Protein AF-A0A133VP17-F1 (afdb_monomer_lite)

Organism: NCBI:txid1698286

pLDDT: mean 90.92, std 6.32, range [64.12, 97.94]

Foldseek 3Di:
DVVVVVVVQQVCQVVPPPPGQFADKDFDFDFDDDPVDDTDTGTDDMDSYFDPDPCCQVPPPVQVVCQVVCVVVLVVQDDPPDGRRGSVVVVVSVCSVCVVVVNNVVRDD

Sequence (109 aa):
MVYENAEKLMKTLKEEVPPGMIGPIGIQGAVPIDEKDRPEFVIFDLSFRVPGDPAIGPTSPYLRYLDVKHEEEYAKFMPSNWKIKEPLDLSMMEIKRAIHEQKLEKIVT

InterPro domains:
  IPR009720 IMP biosynthesis enzyme PurP, C-terminal [PF06973] (2-109)

Secondary structure (DSSP, 8-state):
-HHHHHHHHHHHHHHHSTT---S--EEEEE----SSS----EEEEEESSS---TTHHHH-HHHHHHHHHHHHHHTTTSPTT----SHHHHHHHHHHHHHHTT-GGGT--

Structure (mmCIF, N/CA/C/O backbone):
data_AF-A0A133VP17-F1
#
_entry.id   AF-A0A133VP17-F1
#
loop_
_atom_site.group_PDB
_atom_site.id
_atom_site.type_symbol
_atom_site.label_atom_id
_atom_site.label_alt_id
_atom_site.label_comp_id
_atom_site.label_asym_id
_atom_site.label_entity_id
_atom_site.label_seq_id
_atom_site.pdbx_PDB_ins_code
_atom_site.Cartn_x
_atom_site.Cartn_y
_atom_site.Cartn_z
_atom_site.occupancy
_atom_site.B_iso_or_equiv
_atom_site.auth_seq_id
_atom_site.auth_comp_id
_atom_site.auth_asym_id
_atom_site.auth_atom_id
_atom_site.pdbx_PDB_model_num
ATOM 1 N N . MET A 1 1 ? 0.957 6.693 -15.774 1.00 71.56 1 MET A N 1
ATOM 2 C CA . MET A 1 1 ? 1.449 5.343 -16.143 1.00 71.56 1 MET A CA 1
ATOM 3 C C . MET A 1 1 ? 1.214 4.307 -15.041 1.00 71.56 1 MET A C 1
ATOM 5 O O . MET A 1 1 ? 0.286 3.531 -15.196 1.00 71.56 1 MET A O 1
ATOM 9 N N . VAL A 1 2 ? 1.955 4.285 -13.919 1.00 80.12 2 VAL A N 1
ATOM 10 C CA . VAL A 1 2 ? 1.751 3.237 -12.882 1.00 80.12 2 VAL A CA 1
ATOM 11 C C . VAL A 1 2 ? 0.390 3.360 -12.178 1.00 80.12 2 VAL A C 1
ATOM 13 O O . VAL A 1 2 ? -0.313 2.363 -12.051 1.00 80.12 2 VAL A O 1
ATOM 16 N N . TYR A 1 3 ? -0.027 4.576 -11.801 1.00 84.62 3 TYR A N 1
ATOM 17 C CA . TYR A 1 3 ? -1.345 4.812 -11.190 1.00 84.62 3 TYR A CA 1
ATOM 18 C C . TYR A 1 3 ? -2.506 4.448 -12.124 1.00 84.62 3 TYR A C 1
ATOM 20 O O . TYR A 1 3 ? -3.408 3.734 -11.713 1.00 84.62 3 TYR A O 1
ATOM 28 N N . GLU A 1 4 ? -2.449 4.852 -13.395 1.00 88.31 4 GLU A N 1
ATOM 29 C CA . GLU A 1 4 ? -3.477 4.506 -14.392 1.00 88.31 4 GLU A CA 1
ATOM 30 C C . GLU A 1 4 ? -3.619 2.988 -14.580 1.00 88.31 4 GLU A C 1
ATOM 32 O O . GLU A 1 4 ? -4.731 2.475 -14.698 1.00 88.31 4 GLU A O 1
ATOM 37 N N . ASN A 1 5 ? -2.501 2.252 -14.591 1.00 87.94 5 ASN A N 1
ATOM 38 C CA . ASN A 1 5 ? -2.527 0.792 -14.675 1.00 87.94 5 ASN A CA 1
ATOM 39 C C . ASN A 1 5 ? -3.141 0.173 -13.412 1.00 87.94 5 ASN A C 1
ATOM 41 O O . ASN A 1 5 ? -3.949 -0.748 -13.519 1.00 87.94 5 ASN A O 1
ATOM 45 N N . ALA A 1 6 ? -2.810 0.705 -12.230 1.00 90.44 6 ALA A N 1
ATOM 46 C CA . ALA A 1 6 ? -3.422 0.278 -10.977 1.00 90.44 6 ALA A CA 1
ATOM 47 C C . ALA A 1 6 ? -4.936 0.559 -10.958 1.00 90.44 6 ALA A C 1
ATOM 49 O O . ALA A 1 6 ? -5.704 -0.326 -10.604 1.00 90.44 6 ALA A O 1
ATOM 50 N N . GLU A 1 7 ? -5.391 1.735 -11.399 1.00 92.88 7 GLU A N 1
ATOM 51 C CA . GLU A 1 7 ? -6.818 2.083 -11.470 1.00 92.88 7 GLU A CA 1
ATOM 52 C C . GLU A 1 7 ? -7.598 1.164 -12.414 1.00 92.88 7 GLU A C 1
ATOM 54 O O . GLU A 1 7 ? -8.676 0.685 -12.055 1.00 92.88 7 GLU A O 1
ATOM 59 N N . LYS A 1 8 ? -7.042 0.868 -13.597 1.00 93.44 8 LYS A N 1
ATOM 60 C CA . LYS A 1 8 ? -7.630 -0.104 -14.530 1.00 93.44 8 LYS A CA 1
ATOM 61 C C . LYS A 1 8 ? -7.757 -1.478 -13.878 1.00 93.44 8 LYS A C 1
ATOM 63 O O . LYS A 1 8 ? -8.831 -2.066 -13.930 1.00 93.44 8 LYS A O 1
ATOM 68 N N . LEU A 1 9 ? -6.700 -1.948 -13.212 1.00 94.12 9 LEU A N 1
ATOM 69 C CA . LEU A 1 9 ? -6.712 -3.221 -12.496 1.00 94.12 9 LEU A CA 1
ATOM 70 C C . LEU A 1 9 ? -7.767 -3.237 -11.380 1.00 94.12 9 LEU A C 1
ATOM 72 O O . LEU A 1 9 ? -8.538 -4.187 -11.293 1.00 94.12 9 LEU A O 1
ATOM 76 N N . MET A 1 10 ? -7.852 -2.185 -10.560 1.00 94.75 10 MET A N 1
ATOM 77 C CA . MET A 1 10 ? -8.852 -2.087 -9.487 1.00 94.75 10 MET A CA 1
ATOM 78 C C . MET A 1 10 ? -10.278 -2.101 -10.039 1.00 94.75 10 MET A C 1
ATOM 80 O O . MET A 1 10 ? -11.147 -2.768 -9.477 1.00 94.75 10 MET A O 1
ATOM 84 N N . LYS A 1 11 ? -10.518 -1.401 -11.155 1.00 96.56 11 LYS A N 1
ATOM 85 C CA . LYS A 1 11 ? -11.814 -1.408 -11.835 1.00 96.56 11 LYS A CA 1
ATOM 86 C C . LYS A 1 11 ? -12.175 -2.815 -12.316 1.00 96.56 11 LYS A C 1
ATOM 88 O O . LYS A 1 11 ? -13.254 -3.292 -11.982 1.00 96.56 11 LYS A O 1
ATOM 93 N N . THR A 1 12 ? -11.268 -3.486 -13.026 1.00 96.81 12 THR A N 1
ATOM 94 C CA . THR A 1 12 ? -11.492 -4.855 -13.510 1.00 96.81 12 THR A CA 1
ATOM 95 C C . THR A 1 12 ? -11.745 -5.823 -12.358 1.00 96.81 12 THR A C 1
ATOM 97 O O . THR A 1 12 ? -12.703 -6.580 -12.411 1.00 96.81 12 THR A O 1
ATOM 100 N N . LEU A 1 13 ? -10.951 -5.778 -11.281 1.00 96.19 13 LEU A N 1
ATOM 101 C CA . LEU A 1 13 ? -11.152 -6.665 -10.128 1.00 96.19 13 LEU A CA 1
ATOM 102 C C . LEU A 1 13 ? -12.511 -6.444 -9.461 1.00 96.19 13 LEU A C 1
ATOM 104 O O . LEU A 1 13 ? -13.142 -7.404 -9.041 1.00 96.19 13 LEU A O 1
ATOM 108 N N . LYS A 1 14 ? -12.985 -5.198 -9.388 1.00 95.69 14 LYS A N 1
ATOM 109 C CA . LYS A 1 14 ? -14.310 -4.886 -8.842 1.00 95.69 14 LYS A CA 1
ATOM 110 C C . LYS A 1 14 ? -15.452 -5.452 -9.696 1.00 95.69 14 LYS A C 1
ATOM 112 O O . LYS A 1 14 ? -16.481 -5.825 -9.139 1.00 95.69 14 LYS A O 1
ATOM 117 N N . GLU A 1 15 ? -15.290 -5.464 -11.018 1.00 97.50 15 GLU A N 1
ATOM 118 C CA . GLU A 1 15 ? -16.291 -5.954 -11.975 1.00 97.50 15 GLU A CA 1
ATOM 119 C C . GLU A 1 15 ? -16.289 -7.489 -12.063 1.00 97.50 15 GLU A C 1
ATOM 121 O O . GLU A 1 15 ? -17.343 -8.111 -11.955 1.00 97.50 15 GLU A O 1
ATOM 126 N N . GLU A 1 16 ? -15.109 -8.097 -12.191 1.00 97.44 16 GLU A N 1
ATOM 127 C CA . GLU A 1 16 ? -14.944 -9.533 -12.449 1.00 97.44 16 GLU A CA 1
ATOM 128 C C . GLU A 1 16 ? -14.878 -10.382 -11.168 1.00 97.44 16 GLU A C 1
ATOM 130 O O . GLU A 1 16 ? -15.238 -11.558 -11.183 1.00 97.44 16 GLU A O 1
ATOM 135 N N . VAL A 1 17 ? -14.418 -9.809 -10.046 1.00 94.75 17 VAL A N 1
ATOM 136 C CA . VAL A 1 17 ? -14.231 -10.526 -8.770 1.00 94.75 17 VAL A CA 1
ATOM 137 C C . VAL A 1 17 ? -14.741 -9.690 -7.580 1.00 94.75 17 VAL A C 1
ATOM 139 O O . VAL A 1 17 ? -13.942 -9.219 -6.767 1.00 94.75 17 VAL A O 1
ATOM 142 N N . PRO A 1 18 ? -16.066 -9.476 -7.434 1.00 93.62 18 PRO A N 1
ATOM 143 C CA . PRO A 1 18 ? -16.619 -8.688 -6.329 1.00 93.62 18 PRO A CA 1
ATOM 144 C C . PRO A 1 18 ? -16.211 -9.237 -4.943 1.00 93.62 18 PRO A C 1
ATOM 146 O O . PRO A 1 18 ? -16.204 -10.455 -4.763 1.00 93.62 18 PRO A O 1
ATOM 149 N N . PRO A 1 19 ? -15.908 -8.379 -3.944 1.00 93.31 19 PRO A N 1
ATOM 150 C CA . PRO A 1 19 ? -16.021 -6.911 -3.937 1.00 93.31 19 PRO A CA 1
ATOM 151 C C . PRO A 1 19 ? -14.860 -6.166 -4.626 1.00 93.31 19 PRO A C 1
ATOM 153 O O . PRO A 1 19 ? -14.844 -4.934 -4.641 1.00 93.31 19 PRO A O 1
ATOM 156 N N . GLY A 1 20 ? -13.906 -6.894 -5.204 1.00 94.38 20 GLY A N 1
ATOM 157 C CA . GLY A 1 20 ? -12.656 -6.384 -5.750 1.00 94.38 20 GLY A CA 1
ATOM 158 C C . GLY A 1 20 ? -11.494 -6.523 -4.769 1.00 94.38 20 GLY A C 1
ATOM 159 O O . GLY A 1 20 ? -11.563 -7.254 -3.781 1.00 94.38 20 GLY A O 1
ATOM 160 N N . MET A 1 21 ? -10.402 -5.814 -5.055 1.00 94.25 21 MET A N 1
ATOM 161 C CA . MET A 1 21 ? -9.223 -5.811 -4.191 1.00 94.25 21 MET A CA 1
ATOM 162 C C . MET A 1 21 ? -9.480 -5.000 -2.917 1.00 94.25 21 MET A C 1
ATOM 164 O O . MET A 1 21 ? -9.874 -3.836 -2.986 1.00 94.25 21 MET A O 1
ATOM 168 N N . ILE A 1 22 ? -9.187 -5.600 -1.764 1.00 94.44 22 ILE A N 1
ATOM 169 C CA . ILE A 1 22 ? -9.194 -4.943 -0.455 1.00 94.44 22 ILE A CA 1
ATOM 170 C C . ILE A 1 22 ? -7.779 -5.038 0.118 1.00 94.44 22 ILE A C 1
ATOM 172 O O . ILE A 1 22 ? -7.212 -6.124 0.221 1.00 94.44 22 ILE A O 1
ATOM 176 N N . GLY A 1 23 ? -7.210 -3.896 0.501 1.00 93.31 23 GLY A N 1
ATOM 177 C CA . GLY A 1 23 ? -5.856 -3.820 1.046 1.00 93.31 23 GLY A CA 1
ATOM 178 C C . GLY A 1 23 ? -4.75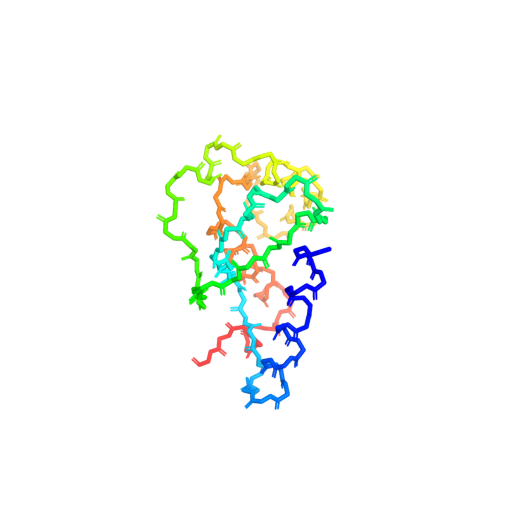4 -3.678 -0.019 1.00 93.31 23 GLY A C 1
ATOM 179 O O . GLY A 1 23 ? -5.024 -3.297 -1.160 1.00 93.31 23 GLY A O 1
ATOM 180 N N . PRO A 1 24 ? -3.484 -3.908 0.361 1.00 92.69 24 PRO A N 1
ATOM 181 C CA . PRO A 1 24 ? -2.332 -3.619 -0.489 1.00 92.69 24 PRO A CA 1
ATOM 182 C C . PRO A 1 24 ? -2.149 -4.641 -1.614 1.00 92.69 24 PRO A C 1
ATOM 184 O O . PRO A 1 24 ? -2.298 -5.843 -1.403 1.00 92.69 24 PRO A O 1
ATOM 187 N N . ILE A 1 25 ? -1.731 -4.146 -2.782 1.00 91.75 25 ILE A N 1
ATOM 188 C CA . ILE A 1 25 ? -1.373 -4.935 -3.964 1.00 91.75 25 ILE A CA 1
ATOM 189 C C . ILE A 1 25 ? 0.056 -4.606 -4.413 1.00 91.75 25 ILE A C 1
ATOM 191 O O . ILE A 1 25 ? 0.449 -3.441 -4.469 1.00 91.75 25 ILE A O 1
ATOM 195 N N . GLY A 1 26 ? 0.836 -5.631 -4.746 1.00 91.75 26 GLY A N 1
ATOM 196 C CA . GLY A 1 26 ? 2.137 -5.487 -5.398 1.00 91.75 26 GLY A CA 1
ATOM 197 C C . GLY A 1 26 ? 2.013 -5.675 -6.908 1.00 91.75 26 GLY A C 1
ATOM 198 O O . GLY A 1 26 ? 1.619 -6.749 -7.352 1.00 91.75 26 GLY A O 1
ATOM 199 N N . ILE A 1 27 ? 2.376 -4.660 -7.695 1.00 91.94 27 ILE A N 1
ATOM 200 C CA . ILE A 1 27 ? 2.449 -4.752 -9.161 1.00 91.94 27 ILE A CA 1
ATOM 201 C C . ILE A 1 27 ? 3.919 -4.880 -9.554 1.00 91.94 27 ILE A C 1
ATOM 203 O O . ILE A 1 27 ? 4.694 -3.944 -9.363 1.00 91.94 27 ILE A O 1
ATOM 207 N N . GLN A 1 28 ? 4.303 -6.042 -10.077 1.00 91.56 28 GLN A N 1
ATOM 208 C CA . GLN A 1 28 ? 5.696 -6.382 -10.348 1.00 91.56 28 GLN A CA 1
ATOM 209 C C . GLN A 1 28 ? 5.954 -6.350 -11.852 1.00 91.56 28 GLN A C 1
ATOM 211 O O . GLN A 1 28 ? 5.271 -7.008 -12.641 1.00 91.56 28 GLN A O 1
ATOM 216 N N . GLY A 1 29 ? 6.951 -5.570 -12.252 1.00 90.81 29 GLY A N 1
ATOM 217 C CA . GLY A 1 29 ? 7.253 -5.334 -13.652 1.00 90.81 29 GLY A CA 1
ATOM 218 C C . GLY A 1 29 ? 8.624 -4.713 -13.858 1.00 90.81 29 GLY A C 1
ATOM 219 O O . GLY A 1 29 ? 9.360 -4.470 -12.901 1.00 90.81 29 GLY A O 1
ATOM 220 N N . ALA A 1 30 ? 8.948 -4.431 -15.113 1.00 91.00 30 ALA A N 1
ATOM 221 C CA . ALA A 1 30 ? 10.170 -3.746 -15.505 1.00 91.00 30 ALA A CA 1
ATOM 222 C C . ALA A 1 30 ? 9.861 -2.598 -16.468 1.00 91.00 30 ALA A C 1
ATOM 224 O O . ALA A 1 30 ? 8.856 -2.612 -17.178 1.00 91.00 30 ALA A O 1
ATOM 225 N N . VAL A 1 31 ? 10.750 -1.608 -16.491 1.00 90.06 31 VAL A N 1
ATOM 226 C CA . VAL A 1 31 ? 10.765 -0.569 -17.520 1.00 90.06 31 VAL A CA 1
ATOM 227 C C . VAL A 1 31 ? 11.945 -0.881 -18.438 1.00 90.06 31 VAL A C 1
ATOM 229 O O . VAL A 1 31 ? 13.086 -0.750 -17.988 1.00 90.06 31 VAL A O 1
ATOM 232 N N . PRO A 1 32 ? 11.716 -1.362 -19.672 1.00 86.00 32 PRO A N 1
ATOM 233 C CA . PRO A 1 32 ? 12.800 -1.632 -20.593 1.00 86.00 32 PRO A CA 1
ATOM 234 C C . PRO A 1 32 ? 13.477 -0.315 -20.977 1.00 86.00 32 PRO A C 1
ATOM 236 O O . PRO A 1 32 ? 12.835 0.732 -21.092 1.00 86.00 32 PRO A O 1
ATOM 239 N N . ILE A 1 33 ? 14.794 -0.379 -21.159 1.00 81.12 33 ILE A N 1
ATOM 240 C CA . ILE A 1 33 ? 15.557 0.731 -21.720 1.00 81.12 33 ILE A CA 1
ATOM 241 C C . ILE A 1 33 ? 15.335 0.671 -23.228 1.00 81.12 33 ILE A C 1
ATOM 243 O O . ILE A 1 33 ? 15.956 -0.140 -23.913 1.00 81.12 33 ILE A O 1
ATOM 247 N N . ASP A 1 34 ? 14.417 1.493 -23.720 1.00 72.06 34 ASP A N 1
ATOM 248 C CA . ASP A 1 34 ? 14.272 1.761 -25.144 1.00 72.06 34 ASP A CA 1
ATOM 249 C C . ASP A 1 34 ? 14.790 3.177 -25.424 1.00 72.06 34 ASP A C 1
ATOM 251 O O . ASP A 1 34 ? 14.368 4.143 -24.790 1.00 72.06 34 ASP A O 1
ATOM 255 N N . GLU A 1 35 ? 15.767 3.294 -26.325 1.00 64.12 35 GLU A N 1
ATOM 256 C CA . GLU A 1 35 ? 16.325 4.586 -26.744 1.00 64.12 35 GLU A CA 1
ATOM 257 C C . GLU A 1 35 ? 15.476 5.266 -27.829 1.00 64.12 35 GLU A C 1
ATOM 259 O O . GLU A 1 35 ? 15.656 6.455 -28.097 1.00 64.12 35 GLU A O 1
ATOM 264 N N . LYS A 1 36 ? 14.576 4.520 -28.482 1.00 73.81 36 LYS A N 1
ATOM 265 C CA . LYS A 1 36 ? 13.748 4.991 -29.598 1.00 73.81 36 LYS A CA 1
ATOM 266 C C . LYS A 1 36 ? 12.324 5.313 -29.165 1.00 73.81 36 LYS A C 1
ATOM 268 O O . LYS A 1 36 ? 11.766 6.288 -29.667 1.00 73.81 36 LYS A O 1
ATOM 273 N N . ASP A 1 37 ? 11.777 4.541 -28.231 1.00 72.06 37 ASP A N 1
ATOM 274 C CA . ASP A 1 37 ? 10.409 4.697 -27.741 1.00 72.06 37 ASP A CA 1
ATOM 275 C C . ASP A 1 37 ? 10.341 5.191 -26.289 1.00 72.06 37 ASP A C 1
ATOM 277 O O . ASP A 1 37 ? 11.309 5.177 -25.526 1.00 72.06 37 ASP A O 1
ATOM 281 N N . ARG A 1 38 ? 9.165 5.692 -25.891 1.00 77.00 38 ARG A N 1
ATOM 282 C CA . ARG A 1 38 ? 8.929 6.138 -24.514 1.00 77.00 38 ARG A CA 1
ATOM 283 C C . ARG A 1 38 ? 8.996 4.922 -23.576 1.00 77.00 38 ARG A C 1
ATOM 285 O O . ARG A 1 38 ? 8.300 3.950 -23.843 1.00 77.00 38 ARG A O 1
ATOM 292 N N . PRO A 1 39 ? 9.714 4.992 -22.440 1.00 81.25 39 PRO A N 1
ATOM 293 C CA . PRO A 1 39 ? 9.776 3.878 -21.500 1.00 81.25 39 PRO A CA 1
ATOM 294 C C . PRO A 1 39 ? 8.384 3.463 -21.003 1.00 81.25 39 PRO A C 1
ATOM 296 O O . PRO A 1 39 ? 7.644 4.287 -20.452 1.00 81.25 39 PRO A O 1
ATOM 299 N N . GLU A 1 40 ? 8.044 2.186 -21.173 1.00 85.56 40 GLU A N 1
ATOM 300 C CA . GLU A 1 40 ? 6.769 1.598 -20.753 1.00 85.56 40 GLU A CA 1
ATOM 301 C C . GLU A 1 40 ? 6.949 0.695 -19.531 1.00 85.56 40 GLU A C 1
ATOM 303 O O . GLU A 1 40 ? 7.971 0.039 -19.374 1.00 85.56 40 GLU A O 1
ATOM 308 N N . PHE A 1 41 ? 5.959 0.627 -18.641 1.00 88.06 41 PHE A N 1
ATOM 309 C CA . PHE A 1 41 ? 6.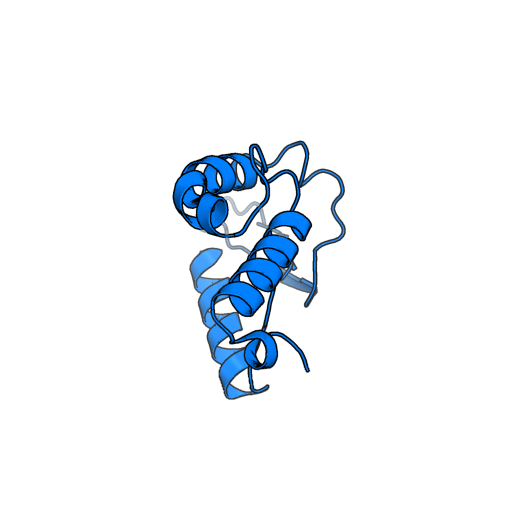006 -0.308 -17.515 1.00 88.06 41 PHE A CA 1
ATOM 310 C C . PHE A 1 41 ? 5.329 -1.628 -17.886 1.00 88.06 41 PHE A C 1
ATOM 312 O O . PHE A 1 41 ? 4.100 -1.695 -17.956 1.00 88.06 41 PHE A O 1
ATOM 319 N N . VAL A 1 42 ? 6.136 -2.667 -18.103 1.00 90.00 42 VAL A N 1
ATOM 320 C CA . VAL A 1 42 ? 5.682 -4.011 -18.477 1.00 90.00 42 VAL A CA 1
ATOM 321 C C . VAL A 1 42 ? 5.509 -4.853 -17.217 1.00 90.00 42 VAL A C 1
ATOM 323 O O . VAL A 1 42 ? 6.463 -5.053 -16.468 1.00 90.00 42 VAL A O 1
ATOM 326 N N . ILE A 1 43 ? 4.288 -5.332 -16.975 1.00 91.81 43 ILE A N 1
ATOM 327 C CA . ILE A 1 43 ? 3.908 -6.094 -15.777 1.00 91.81 43 ILE A CA 1
ATOM 328 C C . ILE A 1 43 ? 4.026 -7.591 -16.076 1.00 91.81 43 ILE A C 1
ATOM 330 O O . ILE A 1 43 ? 3.500 -8.055 -17.086 1.00 91.81 43 ILE A O 1
ATOM 334 N N . PHE A 1 44 ? 4.672 -8.345 -15.185 1.00 93.38 44 PHE A N 1
ATOM 335 C CA . PHE A 1 44 ? 4.829 -9.800 -15.314 1.00 93.38 44 PHE A CA 1
ATOM 336 C C . PHE A 1 44 ? 4.141 -10.581 -14.191 1.00 93.38 44 PHE A C 1
ATOM 338 O O . PHE A 1 44 ? 3.825 -11.750 -14.387 1.00 93.38 44 PHE A O 1
ATOM 345 N N . ASP A 1 45 ? 3.915 -9.956 -13.029 1.00 93.69 45 ASP A N 1
ATOM 346 C CA . ASP A 1 45 ? 3.317 -10.621 -11.869 1.00 93.69 45 ASP A CA 1
ATOM 347 C C . ASP A 1 45 ? 2.546 -9.647 -10.956 1.00 93.69 45 ASP A C 1
ATOM 349 O O . ASP A 1 45 ? 2.827 -8.443 -10.898 1.00 93.69 45 ASP A O 1
ATOM 353 N N . LEU A 1 46 ? 1.576 -10.184 -10.213 1.00 93.12 46 LEU A N 1
ATOM 354 C CA . LEU A 1 46 ? 0.735 -9.469 -9.258 1.00 93.12 46 LEU A CA 1
ATOM 355 C C . LEU A 1 46 ? 0.718 -10.196 -7.909 1.00 93.12 46 LEU A C 1
ATOM 357 O O . LEU A 1 46 ? 0.372 -11.367 -7.807 1.00 93.12 46 LEU A O 1
ATOM 361 N N . SER A 1 47 ? 1.004 -9.458 -6.842 1.00 93.19 47 SER A N 1
ATOM 362 C CA . SER A 1 47 ? 0.815 -9.913 -5.465 1.00 93.19 47 SER A CA 1
ATOM 363 C C . SER A 1 47 ? -0.471 -9.315 -4.899 1.00 93.19 47 SER A C 1
ATOM 365 O O . SER A 1 47 ? -0.481 -8.148 -4.517 1.00 93.19 47 SER A O 1
ATOM 367 N 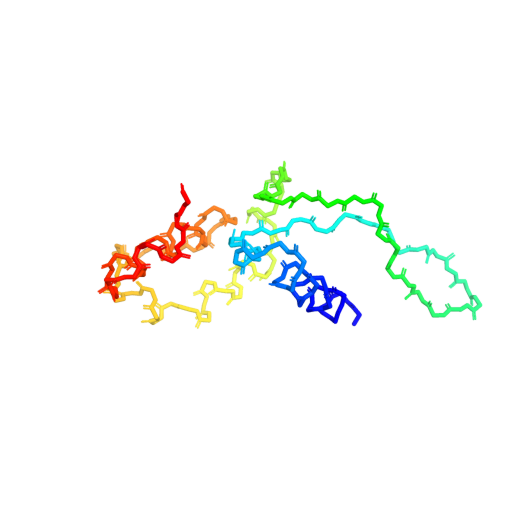N . PHE A 1 48 ? -1.545 -10.102 -4.786 1.00 92.62 48 PHE A N 1
ATOM 368 C CA . PHE A 1 48 ? -2.834 -9.685 -4.191 1.00 92.62 48 PHE A CA 1
ATOM 369 C C . PHE A 1 48 ? -2.803 -9.633 -2.651 1.00 92.62 48 PHE A C 1
ATOM 371 O O . PHE A 1 48 ? -3.708 -10.107 -1.970 1.00 92.62 48 PHE A O 1
ATOM 378 N N . ARG A 1 49 ? -1.701 -9.131 -2.094 1.00 91.62 49 ARG A N 1
ATOM 379 C CA . ARG A 1 49 ? -1.439 -8.980 -0.660 1.00 91.62 49 ARG A CA 1
ATOM 380 C C . ARG A 1 49 ? -0.254 -8.039 -0.457 1.00 91.62 49 ARG A C 1
ATOM 382 O O . ARG A 1 49 ? 0.384 -7.611 -1.420 1.00 91.62 49 ARG A O 1
ATOM 389 N N . VAL A 1 50 ? 0.100 -7.805 0.808 1.00 89.44 50 VAL A N 1
ATOM 390 C CA . VAL A 1 50 ? 1.314 -7.070 1.191 1.00 89.44 50 VAL A CA 1
ATOM 391 C C . VAL A 1 50 ? 2.529 -7.623 0.416 1.00 89.44 50 VAL A C 1
ATOM 393 O O . VAL A 1 50 ? 2.789 -8.835 0.492 1.00 89.44 50 VAL A O 1
ATOM 396 N N . PRO A 1 51 ? 3.257 -6.776 -0.341 1.00 85.31 51 PRO A N 1
ATOM 397 C CA . PRO A 1 51 ? 4.459 -7.192 -1.053 1.00 85.31 51 PRO A CA 1
ATOM 398 C C . PRO A 1 51 ? 5.567 -7.558 -0.062 1.00 85.31 51 PRO A C 1
ATOM 400 O O . PRO A 1 51 ? 5.723 -6.923 0.977 1.00 85.31 51 PRO A O 1
ATOM 403 N N . GLY A 1 52 ? 6.345 -8.590 -0.390 1.00 83.31 52 GLY A N 1
ATOM 404 C CA . GLY A 1 52 ? 7.369 -9.149 0.500 1.00 83.31 52 GLY A CA 1
ATOM 405 C C . GLY A 1 52 ? 8.723 -8.435 0.479 1.00 83.31 52 GLY A C 1
ATOM 406 O O . GLY A 1 52 ? 9.707 -9.051 0.873 1.00 83.31 52 GLY A O 1
ATOM 407 N N . ASP A 1 53 ? 8.808 -7.199 -0.019 1.00 84.75 53 ASP A N 1
ATOM 408 C CA . ASP A 1 53 ? 10.079 -6.474 -0.120 1.00 84.75 53 ASP A CA 1
ATOM 409 C C . ASP A 1 53 ? 10.444 -5.814 1.229 1.00 84.75 53 ASP A C 1
ATOM 411 O O . ASP A 1 53 ? 9.794 -4.842 1.638 1.00 84.75 53 ASP A O 1
ATOM 415 N N . PRO A 1 54 ? 11.493 -6.303 1.923 1.00 75.25 54 PRO A N 1
ATOM 416 C CA . PRO A 1 54 ? 11.894 -5.786 3.228 1.00 75.25 54 PRO A CA 1
ATOM 417 C C . PRO A 1 54 ? 12.449 -4.357 3.161 1.00 75.25 54 PRO A C 1
ATOM 419 O O . PRO A 1 54 ? 12.522 -3.682 4.188 1.00 75.25 54 PRO A O 1
ATOM 422 N N . ALA A 1 55 ? 12.848 -3.873 1.980 1.00 83.19 55 ALA A N 1
ATOM 423 C CA . ALA A 1 55 ? 13.403 -2.536 1.823 1.00 83.19 55 ALA A CA 1
ATOM 424 C C . ALA A 1 55 ? 12.325 -1.443 1.799 1.00 83.19 55 ALA A C 1
ATOM 426 O O . ALA A 1 55 ? 12.652 -0.285 2.077 1.00 83.19 55 ALA A O 1
ATOM 427 N N . ILE A 1 56 ? 11.054 -1.774 1.521 1.00 84.50 56 ILE A N 1
ATOM 428 C CA . ILE A 1 56 ? 9.979 -0.778 1.375 1.00 84.50 56 ILE A CA 1
ATOM 429 C C . ILE A 1 56 ? 9.842 0.069 2.637 1.00 84.50 56 ILE A C 1
ATOM 431 O O . ILE A 1 56 ? 9.818 1.294 2.544 1.00 84.50 56 ILE A O 1
ATOM 435 N N . GLY A 1 57 ? 9.782 -0.562 3.809 1.00 86.12 57 GLY A N 1
ATOM 436 C CA . GLY A 1 57 ? 9.604 0.158 5.066 1.00 86.12 57 GLY A CA 1
ATOM 437 C C . GLY A 1 57 ? 10.687 1.218 5.333 1.00 86.12 57 GLY A C 1
ATOM 438 O O . GLY A 1 57 ? 10.392 2.413 5.390 1.00 86.12 57 GLY A O 1
ATOM 439 N N . PRO A 1 58 ? 11.972 0.828 5.432 1.00 85.19 58 PRO A N 1
ATOM 440 C CA . PRO A 1 58 ? 13.043 1.766 5.766 1.00 85.19 58 PRO A CA 1
ATOM 441 C C . PRO A 1 58 ? 13.357 2.786 4.662 1.00 85.19 58 PRO A C 1
ATOM 443 O O . PRO A 1 58 ? 13.867 3.873 4.959 1.00 85.19 58 PRO A O 1
ATOM 446 N N . THR A 1 59 ? 13.097 2.463 3.390 1.00 87.81 59 THR A N 1
ATOM 447 C CA . THR A 1 59 ? 13.583 3.286 2.269 1.00 87.81 59 THR A CA 1
ATOM 448 C C . THR A 1 59 ? 12.506 4.112 1.581 1.00 87.81 59 THR A C 1
ATOM 450 O O . THR A 1 59 ? 12.838 5.161 1.030 1.00 87.81 59 THR A O 1
ATOM 453 N N . SER A 1 60 ? 11.226 3.739 1.667 1.00 91.75 60 SER A N 1
ATOM 454 C CA . SER A 1 60 ? 10.179 4.366 0.857 1.00 91.75 60 SER A CA 1
ATOM 455 C C . SER A 1 60 ? 9.973 5.853 1.193 1.00 91.75 60 SER A C 1
ATOM 457 O O . SER A 1 60 ? 9.586 6.195 2.317 1.00 91.75 60 SER A O 1
ATOM 459 N N . PRO A 1 61 ? 10.173 6.779 0.233 1.00 93.31 61 PRO A N 1
ATOM 460 C CA . PRO A 1 61 ? 9.762 8.170 0.409 1.00 93.31 61 PRO A CA 1
ATOM 461 C C . PRO A 1 61 ? 8.232 8.306 0.430 1.00 93.31 61 PRO A C 1
ATOM 463 O O . PRO A 1 61 ? 7.707 9.192 1.100 1.00 93.31 61 PRO A O 1
ATOM 466 N N . TYR A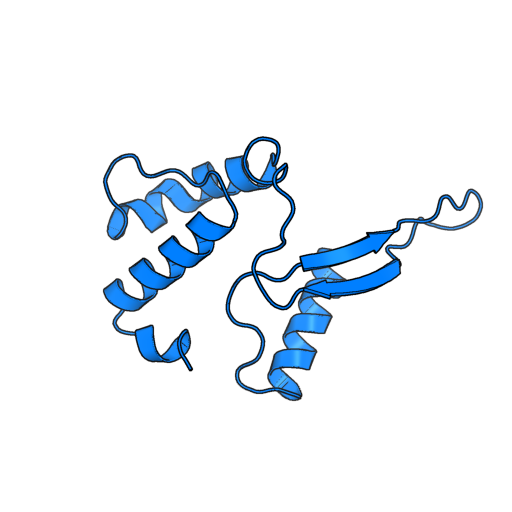 1 62 ? 7.507 7.405 -0.243 1.00 92.69 62 TYR A N 1
ATOM 467 C CA . TYR A 1 62 ? 6.046 7.429 -0.282 1.00 92.69 62 TYR A CA 1
ATOM 468 C C . TYR A 1 62 ? 5.416 7.082 1.068 1.00 92.69 62 TYR A C 1
ATOM 470 O O . TYR A 1 62 ? 4.437 7.717 1.439 1.00 92.69 62 TYR A O 1
ATOM 478 N N . LEU A 1 63 ? 5.986 6.147 1.838 1.00 92.94 63 LEU A N 1
ATOM 479 C CA . LEU A 1 63 ? 5.482 5.865 3.190 1.00 92.94 63 LEU A CA 1
ATOM 480 C C . LEU A 1 63 ? 5.650 7.073 4.119 1.00 92.94 63 LEU A C 1
ATOM 482 O O . LEU A 1 63 ? 4.715 7.419 4.830 1.00 92.94 63 LEU A O 1
ATOM 486 N N . ARG A 1 64 ? 6.784 7.784 4.035 1.00 93.38 64 ARG A N 1
ATOM 487 C CA . ARG A 1 64 ? 6.998 9.038 4.785 1.00 93.38 64 ARG A CA 1
ATOM 488 C C . ARG A 1 64 ? 6.016 10.131 4.374 1.00 93.38 64 ARG A C 1
ATOM 490 O O . ARG A 1 64 ? 5.532 10.874 5.218 1.00 93.38 64 ARG A O 1
ATOM 497 N N . TYR A 1 65 ? 5.725 10.234 3.079 1.00 94.81 65 TYR A N 1
ATOM 498 C CA . TYR A 1 65 ? 4.704 11.154 2.588 1.00 94.81 65 TYR A CA 1
ATOM 499 C C . TYR A 1 65 ? 3.314 10.799 3.133 1.00 94.81 65 TYR A C 1
ATOM 501 O O . TYR A 1 65 ? 2.593 11.696 3.560 1.00 94.81 65 TYR A O 1
ATOM 509 N N . LEU A 1 66 ? 2.942 9.514 3.148 1.00 94.50 66 LEU A N 1
ATOM 510 C CA . LEU A 1 66 ? 1.661 9.062 3.697 1.00 94.50 66 LEU A CA 1
ATOM 511 C C . LEU A 1 66 ? 1.556 9.313 5.206 1.00 94.50 66 LEU A C 1
ATOM 513 O O . LEU A 1 66 ? 0.486 9.713 5.653 1.00 94.50 66 LEU A O 1
ATOM 517 N N . ASP A 1 67 ? 2.647 9.127 5.957 1.00 94.44 67 ASP A N 1
ATOM 518 C CA . ASP A 1 67 ? 2.720 9.418 7.398 1.00 94.44 67 ASP A CA 1
ATOM 519 C C . ASP A 1 67 ? 2.289 10.865 7.671 1.00 94.44 67 ASP A C 1
ATOM 521 O O . ASP A 1 67 ? 1.300 11.110 8.353 1.00 94.44 67 ASP A O 1
ATOM 525 N N . VAL A 1 68 ? 2.948 11.821 7.007 1.00 94.62 68 VAL A N 1
ATOM 526 C CA . VAL A 1 68 ? 2.644 13.255 7.142 1.00 94.62 68 VAL A CA 1
ATOM 527 C C . VAL A 1 68 ? 1.255 13.595 6.602 1.00 94.62 68 VAL A C 1
ATOM 529 O O . VAL A 1 68 ? 0.527 14.384 7.195 1.00 94.62 68 VAL A O 1
ATOM 532 N N . LYS A 1 69 ? 0.862 13.016 5.462 1.00 95.19 69 LYS A N 1
ATOM 533 C CA . LYS A 1 69 ? -0.417 13.327 4.813 1.00 95.19 69 LYS A CA 1
ATOM 534 C C . LYS A 1 69 ? -1.624 12.910 5.655 1.00 95.19 69 LYS A C 1
ATOM 536 O O . LYS A 1 69 ? -2.645 13.591 5.608 1.00 95.19 69 LYS A O 1
ATOM 541 N N . HIS A 1 70 ? -1.532 11.781 6.352 1.00 93.44 70 HIS A N 1
ATOM 542 C CA . HIS A 1 70 ? -2.664 11.172 7.051 1.00 93.44 70 HIS A CA 1
ATOM 543 C C . HIS A 1 70 ? -2.600 11.326 8.579 1.00 93.44 70 HIS A C 1
ATOM 545 O O . HIS A 1 70 ? -3.497 10.823 9.253 1.00 93.44 70 HIS A O 1
ATOM 551 N N . GLU A 1 71 ? -1.606 12.044 9.120 1.00 93.44 71 GLU A N 1
ATOM 552 C CA . GLU A 1 71 ? -1.378 12.214 10.566 1.00 93.44 71 GLU A CA 1
ATOM 553 C C . GLU A 1 71 ? -2.645 12.612 11.334 1.00 93.44 71 GLU A C 1
ATOM 555 O O . GLU A 1 71 ? -3.064 11.924 12.267 1.00 93.44 71 GLU A O 1
ATOM 560 N N . GLU A 1 72 ? -3.314 13.680 10.896 1.00 92.75 72 GLU A N 1
ATOM 561 C CA . GLU A 1 72 ? -4.539 14.170 11.537 1.00 92.75 72 GLU A CA 1
ATOM 562 C C . GLU A 1 72 ? -5.716 13.191 11.417 1.00 92.75 72 GLU A C 1
ATOM 564 O O . GLU A 1 72 ? -6.594 13.139 12.284 1.00 92.75 72 GLU A O 1
ATOM 569 N N . GLU A 1 73 ? -5.771 12.422 10.327 1.00 91.00 73 GLU A N 1
ATOM 570 C CA . GLU A 1 73 ? -6.840 11.458 10.081 1.00 91.00 73 GLU A CA 1
ATOM 571 C C . GLU A 1 73 ? -6.717 10.280 11.043 1.00 91.00 73 GLU A C 1
ATOM 573 O O . GLU A 1 73 ? -7.679 9.961 11.747 1.00 91.00 73 GLU A O 1
ATOM 578 N N . TYR A 1 74 ? -5.535 9.663 11.107 1.00 92.69 74 TYR A N 1
ATOM 579 C CA . TYR A 1 74 ? -5.345 8.470 11.920 1.00 92.69 74 TYR A CA 1
ATOM 580 C C . TYR A 1 74 ? -5.182 8.773 13.407 1.00 92.69 74 TYR A C 1
ATOM 582 O O . TYR A 1 74 ? -5.480 7.901 14.220 1.00 92.69 74 TYR A O 1
ATOM 590 N N . ALA A 1 75 ? -4.827 10.002 13.801 1.00 93.88 75 ALA A N 1
ATOM 591 C CA . ALA A 1 75 ? -4.819 10.421 15.206 1.00 93.88 75 ALA A CA 1
ATOM 592 C C . ALA A 1 75 ? -6.183 10.239 15.912 1.00 93.88 75 ALA A C 1
ATOM 594 O O . ALA A 1 75 ? -6.242 10.166 17.137 1.00 93.88 75 ALA A O 1
ATOM 595 N N . LYS A 1 76 ? -7.282 10.126 15.152 1.00 94.62 76 LYS A N 1
ATOM 596 C CA . LYS A 1 76 ? -8.644 9.910 15.672 1.00 94.62 76 LYS A CA 1
ATOM 597 C C . LYS A 1 76 ? -8.883 8.496 16.211 1.00 94.62 76 LYS A C 1
ATOM 599 O O . LYS A 1 76 ? -9.774 8.308 17.036 1.00 94.62 76 LYS A O 1
ATOM 604 N N . PHE A 1 77 ? -8.143 7.502 15.719 1.00 94.50 77 PHE A N 1
ATOM 605 C CA . PHE A 1 77 ? -8.409 6.083 16.001 1.00 94.50 77 PHE A CA 1
ATOM 606 C C . PHE A 1 77 ? -7.153 5.225 16.220 1.00 94.50 77 PHE A C 1
ATOM 608 O O . PHE A 1 77 ? -7.265 4.080 16.667 1.00 94.50 77 PHE A O 1
ATOM 615 N N . MET A 1 78 ? -5.962 5.754 15.937 1.00 95.81 78 MET A N 1
ATOM 616 C CA . MET A 1 78 ? -4.679 5.119 16.236 1.00 95.81 78 MET A CA 1
ATOM 617 C C . MET A 1 78 ? -4.112 5.614 17.574 1.00 95.81 78 MET A C 1
ATOM 619 O O . MET A 1 78 ? -4.461 6.703 18.032 1.00 95.81 78 MET A O 1
ATOM 623 N N . PRO A 1 79 ? -3.219 4.841 18.220 1.00 92.69 79 PRO A N 1
ATOM 624 C CA . PRO A 1 79 ? -2.511 5.296 19.413 1.00 92.69 79 PRO A CA 1
ATOM 625 C C . PRO A 1 79 ? -1.714 6.585 19.176 1.00 92.69 79 PRO A C 1
ATOM 627 O O . PRO A 1 79 ? -1.236 6.849 18.072 1.00 92.69 79 PRO A O 1
ATOM 630 N N . SER A 1 80 ? -1.509 7.361 20.240 1.00 89.50 80 SER A N 1
ATOM 631 C CA . SER A 1 80 ? -0.677 8.566 20.199 1.00 89.50 80 SER A CA 1
ATOM 632 C C . SER A 1 80 ? 0.737 8.255 19.695 1.00 89.50 80 SER A C 1
ATOM 634 O O . SER A 1 80 ? 1.336 7.258 20.098 1.00 89.50 80 SER A O 1
ATOM 636 N N . ASN A 1 81 ? 1.286 9.137 18.852 1.00 87.44 81 ASN A N 1
ATOM 637 C CA . ASN A 1 81 ? 2.609 9.005 18.225 1.00 87.44 81 ASN A CA 1
ATOM 638 C C . ASN A 1 81 ? 2.774 7.795 17.282 1.00 87.44 81 ASN A C 1
ATOM 640 O O . ASN A 1 81 ? 3.907 7.388 17.006 1.00 87.44 81 ASN A O 1
ATOM 644 N N . TRP A 1 82 ? 1.676 7.210 16.789 1.00 92.12 82 TRP A N 1
ATOM 645 C CA . TRP A 1 82 ? 1.742 6.209 15.723 1.00 92.12 82 TRP A CA 1
ATOM 646 C C . TRP A 1 82 ? 2.373 6.794 14.450 1.00 92.12 82 TRP A C 1
ATOM 648 O O . TRP A 1 82 ? 2.158 7.965 14.136 1.00 92.12 82 TRP A O 1
ATOM 658 N N . LYS A 1 83 ? 3.141 5.968 13.727 1.00 92.94 83 LYS A N 1
ATOM 659 C CA . LYS A 1 83 ? 3.775 6.334 12.455 1.00 92.94 83 LYS A CA 1
ATOM 660 C C . LYS A 1 83 ? 3.656 5.221 11.431 1.00 92.94 83 LYS A C 1
ATOM 662 O O . LYS A 1 83 ? 3.783 4.053 11.791 1.00 92.94 83 LYS A O 1
ATOM 667 N N . ILE A 1 84 ? 3.512 5.595 10.168 1.00 93.75 84 ILE A N 1
ATOM 668 C CA . ILE A 1 84 ? 3.553 4.694 9.019 1.00 93.75 84 ILE A CA 1
ATOM 669 C C . ILE A 1 84 ? 5.020 4.411 8.679 1.00 93.75 84 ILE A C 1
ATOM 671 O O . ILE A 1 84 ? 5.745 5.276 8.186 1.00 93.75 84 ILE A O 1
ATOM 675 N N . LYS A 1 85 ? 5.472 3.191 8.959 1.00 91.50 85 LYS A N 1
ATOM 676 C CA . LYS A 1 85 ? 6.845 2.724 8.733 1.00 91.50 85 LYS A CA 1
ATOM 677 C C . LYS A 1 85 ? 6.922 1.626 7.694 1.00 91.50 85 LYS A C 1
ATOM 679 O O . LYS A 1 85 ? 7.953 1.499 7.054 1.00 91.50 85 LYS A O 1
ATOM 684 N N . GLU A 1 86 ? 5.868 0.845 7.522 1.00 92.25 86 GLU A N 1
ATOM 685 C CA . GLU A 1 86 ? 5.800 -0.252 6.565 1.00 92.25 86 GLU A CA 1
ATOM 686 C C . GLU A 1 86 ? 4.389 -0.386 5.968 1.00 92.25 86 GLU A C 1
ATOM 688 O O . GLU A 1 86 ? 3.422 0.137 6.523 1.00 92.25 86 GLU A O 1
ATOM 693 N N . PRO A 1 87 ? 4.218 -1.090 4.834 1.00 91.38 87 PRO A N 1
ATOM 694 C CA . PRO A 1 87 ? 2.899 -1.244 4.214 1.00 91.38 87 PRO A CA 1
ATOM 695 C C . PRO A 1 87 ? 1.855 -1.919 5.116 1.00 91.38 87 PRO A C 1
ATOM 697 O O . PRO A 1 87 ? 0.655 -1.712 4.930 1.00 91.38 87 PRO A O 1
ATOM 700 N N . LEU A 1 88 ? 2.290 -2.718 6.096 1.00 91.62 88 LEU A N 1
ATOM 701 C CA . LEU A 1 88 ? 1.388 -3.357 7.051 1.00 91.62 88 LEU A CA 1
ATOM 702 C C . LEU A 1 88 ? 0.706 -2.335 7.975 1.00 91.62 88 LEU A C 1
ATOM 704 O O . LEU A 1 88 ? -0.459 -2.527 8.324 1.00 91.62 88 LEU A O 1
ATOM 708 N N . ASP A 1 89 ? 1.366 -1.215 8.285 1.00 92.88 89 ASP A N 1
ATOM 709 C CA . ASP A 1 89 ? 0.771 -0.141 9.089 1.00 92.88 89 ASP A CA 1
ATOM 710 C C . ASP A 1 89 ? -0.480 0.432 8.417 1.00 92.88 89 ASP A C 1
ATOM 712 O O . ASP A 1 89 ? -1.460 0.726 9.096 1.00 92.88 89 ASP A O 1
ATOM 716 N N . LEU A 1 90 ? -0.493 0.512 7.081 1.00 93.31 90 LEU A N 1
ATOM 717 C CA . LEU A 1 90 ? -1.660 0.953 6.311 1.00 93.31 90 LEU A CA 1
ATOM 718 C C . LEU A 1 90 ? -2.840 -0.013 6.467 1.00 93.31 90 LEU A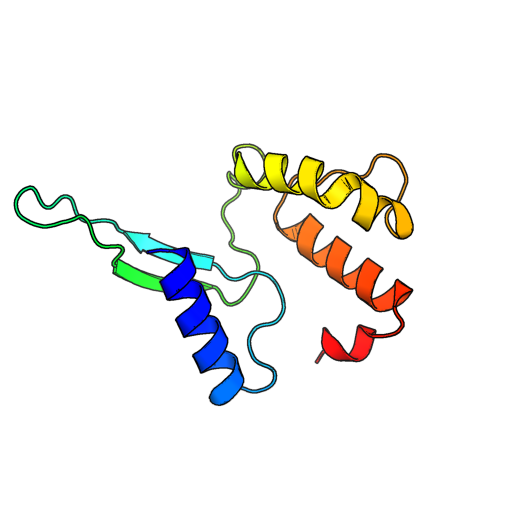 C 1
ATOM 720 O O . LEU A 1 90 ? -3.986 0.415 6.584 1.00 93.31 90 LEU A O 1
ATOM 724 N N . SER A 1 91 ? -2.562 -1.318 6.516 1.00 94.00 91 SER A N 1
ATOM 725 C CA . SER A 1 91 ? -3.601 -2.331 6.747 1.00 94.00 91 SER A CA 1
ATOM 726 C C . SER A 1 91 ? -4.148 -2.229 8.171 1.00 94.00 91 SER A C 1
ATOM 728 O O . SER A 1 91 ? -5.357 -2.287 8.381 1.00 94.00 91 SER A O 1
ATOM 730 N N . MET A 1 92 ? -3.272 -2.006 9.156 1.00 94.44 92 MET A N 1
ATOM 731 C CA . MET A 1 92 ? -3.683 -1.805 10.545 1.00 94.44 92 MET A CA 1
ATOM 732 C C . MET A 1 92 ? -4.518 -0.529 10.717 1.00 94.44 92 MET A C 1
ATOM 734 O O . MET A 1 92 ? -5.516 -0.538 11.442 1.00 94.44 92 MET A O 1
ATOM 738 N N . MET A 1 93 ? -4.136 0.551 10.032 1.00 95.19 93 MET A N 1
ATOM 739 C CA . MET A 1 93 ? -4.903 1.794 9.990 1.00 95.19 93 MET A CA 1
ATOM 740 C C . MET A 1 93 ? -6.303 1.563 9.428 1.00 95.19 93 MET A C 1
ATOM 742 O O . MET A 1 93 ? -7.268 2.002 10.048 1.00 95.19 93 MET A O 1
ATOM 746 N N . GLU A 1 94 ? -6.432 0.833 8.317 1.00 95.81 94 GLU A N 1
ATOM 747 C CA . GLU A 1 94 ? -7.737 0.531 7.722 1.00 95.81 94 GLU A CA 1
ATOM 748 C C . GLU A 1 94 ? -8.606 -0.322 8.657 1.00 95.81 94 GLU A C 1
ATOM 750 O O . GLU A 1 94 ? -9.785 -0.030 8.841 1.00 95.81 94 GLU A O 1
ATOM 755 N N . ILE A 1 95 ? -8.021 -1.307 9.349 1.00 96.50 95 ILE A N 1
ATOM 756 C CA . ILE A 1 95 ? -8.737 -2.104 10.358 1.00 96.50 95 ILE A CA 1
ATOM 757 C C . ILE A 1 95 ? -9.241 -1.221 11.505 1.00 96.50 95 ILE A C 1
ATOM 759 O O . ILE A 1 95 ? -10.408 -1.304 11.895 1.00 96.50 95 ILE A O 1
ATOM 763 N N . LYS A 1 96 ? -8.385 -0.355 12.063 1.00 96.69 96 LYS A N 1
ATOM 764 C CA . LYS A 1 96 ? -8.772 0.543 13.163 1.00 96.69 96 LYS A CA 1
ATOM 765 C C . LYS A 1 96 ? -9.821 1.558 12.731 1.00 96.69 96 LYS A C 1
ATOM 767 O O . LYS A 1 96 ? -10.766 1.794 13.483 1.00 96.69 96 LYS A O 1
ATOM 772 N N . ARG A 1 97 ? -9.695 2.095 11.519 1.00 96.00 97 ARG A N 1
ATOM 773 C CA . ARG A 1 97 ? -10.691 2.967 10.904 1.00 96.00 97 ARG A CA 1
ATOM 774 C C . ARG A 1 97 ? -12.026 2.251 10.737 1.00 96.00 97 ARG A C 1
ATOM 776 O O . ARG A 1 97 ? -13.045 2.779 11.164 1.00 96.00 97 ARG A O 1
ATOM 783 N N . ALA A 1 98 ? -12.035 1.047 10.172 1.00 97.12 98 ALA A N 1
ATOM 784 C CA . ALA A 1 98 ? -13.258 0.286 9.949 1.00 97.12 98 ALA A CA 1
ATOM 785 C C . ALA A 1 98 ? -13.968 -0.061 11.267 1.00 97.12 98 ALA A C 1
ATOM 787 O O . ALA A 1 98 ? -15.191 0.018 11.337 1.00 97.12 98 ALA A O 1
ATOM 788 N N . ILE A 1 99 ? -13.224 -0.366 12.337 1.00 97.25 99 ILE A N 1
ATOM 789 C CA . ILE A 1 99 ? -13.796 -0.540 13.683 1.00 97.25 99 ILE A CA 1
ATOM 790 C C . ILE A 1 99 ? -14.387 0.779 14.199 1.00 97.25 99 ILE A C 1
ATOM 792 O O . ILE A 1 99 ? -15.520 0.794 14.677 1.00 97.25 99 ILE A O 1
ATOM 796 N N . HIS A 1 100 ? -13.644 1.884 14.089 1.00 96.62 100 HIS A N 1
ATOM 797 C CA . HIS A 1 100 ? -14.091 3.209 14.525 1.00 96.62 100 HIS A CA 1
ATOM 798 C C . HIS A 1 100 ? -15.362 3.667 13.790 1.00 96.62 100 HIS A C 1
ATOM 800 O O . HIS A 1 100 ? -16.263 4.236 14.401 1.00 96.62 100 HIS A O 1
ATOM 806 N N . GLU A 1 101 ? -15.458 3.376 12.492 1.00 96.94 101 GLU A N 1
ATOM 807 C CA . GLU A 1 101 ? -16.593 3.724 11.635 1.00 96.94 101 GLU A CA 1
ATOM 808 C C . GLU A 1 101 ? -17.718 2.673 11.619 1.00 96.94 101 GLU A C 1
ATOM 810 O O . GLU A 1 101 ? -18.704 2.876 10.913 1.00 96.94 101 GLU A O 1
ATOM 815 N N . GLN A 1 102 ? -17.593 1.568 12.368 1.00 97.94 102 GLN A N 1
ATOM 816 C CA . GLN A 1 102 ? -18.551 0.448 12.372 1.00 97.94 102 GLN A CA 1
ATOM 817 C C . GLN A 1 102 ? -18.802 -0.149 10.970 1.00 97.94 102 GLN A C 1
ATOM 819 O O . GLN A 1 102 ? -19.943 -0.377 10.579 1.00 97.94 102 GLN A O 1
ATOM 824 N N . LYS A 1 103 ? -17.727 -0.367 10.202 1.00 97.44 103 LYS A N 1
ATOM 825 C CA . LYS A 1 103 ? -17.729 -0.903 8.824 1.00 97.44 103 LYS A CA 1
ATOM 826 C C . LYS A 1 103 ? -16.769 -2.084 8.638 1.00 97.44 103 LYS A C 1
ATOM 828 O O . LYS A 1 103 ? -16.232 -2.287 7.547 1.00 97.44 103 LYS A O 1
ATOM 833 N N . LEU A 1 104 ? -16.473 -2.823 9.707 1.00 97.25 104 LEU A N 1
ATOM 834 C CA . LEU A 1 104 ? -15.503 -3.924 9.673 1.00 97.25 104 LEU A CA 1
ATOM 835 C C . LEU A 1 104 ? -15.882 -4.990 8.634 1.00 97.25 104 LEU A C 1
ATOM 837 O O . LEU A 1 104 ? -15.009 -5.520 7.955 1.00 97.25 104 LEU A O 1
ATOM 841 N N . GLU A 1 105 ? -17.179 -5.231 8.449 1.00 96.62 105 GLU A N 1
ATOM 842 C CA . GLU A 1 105 ? -17.747 -6.172 7.481 1.00 96.62 105 GLU A CA 1
ATOM 843 C C . GLU A 1 105 ? -17.392 -5.864 6.020 1.00 96.62 105 GLU A C 1
ATOM 845 O O . GLU A 1 105 ? -17.567 -6.716 5.157 1.00 96.62 105 GLU A O 1
ATOM 850 N N . LYS A 1 106 ? -16.894 -4.658 5.720 1.00 95.81 106 LYS A N 1
ATOM 851 C CA . LYS A 1 106 ? -16.488 -4.273 4.361 1.00 95.81 106 LYS A CA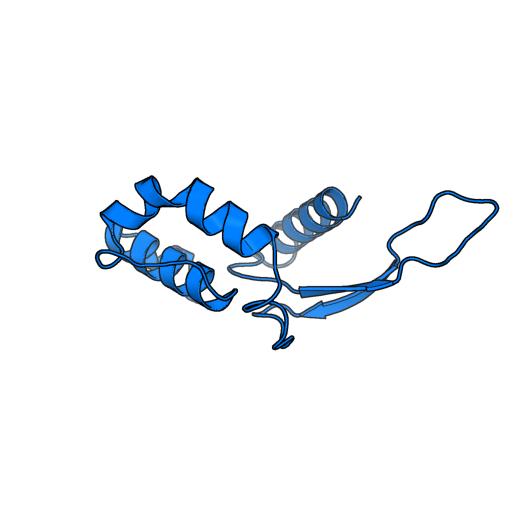 1
ATOM 852 C C . LYS A 1 106 ? -15.070 -4.684 3.998 1.00 95.81 106 LYS A C 1
ATOM 854 O O . LYS A 1 106 ? -14.727 -4.624 2.822 1.00 95.81 106 LYS A O 1
ATOM 859 N N . ILE A 1 107 ? -14.246 -5.025 4.989 1.00 95.69 107 ILE A N 1
ATOM 860 C CA . ILE A 1 107 ? -12.814 -5.289 4.793 1.00 95.69 107 ILE A CA 1
ATOM 861 C C . ILE A 1 107 ? -12.399 -6.708 5.191 1.00 95.69 107 ILE A C 1
ATOM 863 O O . ILE A 1 107 ? -11.227 -7.060 5.075 1.00 95.69 107 ILE A O 1
ATOM 867 N N . VAL A 1 108 ? -13.347 -7.513 5.668 1.00 93.38 108 VAL A N 1
ATOM 868 C CA . VAL A 1 108 ? -13.155 -8.922 6.017 1.00 93.38 108 VAL A CA 1
ATOM 869 C C . VAL A 1 108 ? -14.089 -9.777 5.171 1.00 93.38 108 VAL A C 1
ATOM 871 O O . VAL A 1 108 ? -15.183 -9.339 4.818 1.00 93.38 108 VAL A O 1
ATOM 874 N N . THR A 1 109 ? -13.647 -10.985 4.844 1.00 85.56 109 THR A N 1
ATOM 875 C CA . THR A 1 109 ? -14.401 -11.983 4.073 1.00 85.56 109 THR A CA 1
ATOM 876 C C . THR A 1 109 ? -14.580 -13.243 4.892 1.00 85.56 109 THR A C 1
ATOM 878 O O . THR A 1 109 ? -13.587 -13.613 5.562 1.00 85.56 109 THR A O 1
#

Radius of gyration: 16.42 Å; chains: 1; bounding box: 35×26×50 Å